Protein AF-A0A7S1ATZ1-F1 (afdb_monomer_lite)

Foldseek 3Di:
DDDDDDWWKWKWKDDPPDTDTDTDKDKADALGKDKDKDWDAFFIKMKIKGAWAAWFKWKWKWWAAPVRDIDTQDTGGRHGGPDMDMDMDGDHTTTMIMIMIHNSVGDHDMIID

Radius of gyration: 14.8 Å; chains: 1; bounding box: 27×30×45 Å

Sequence (113 aa):
RKQVSFRTTHLERVVGMEWEDAYTELSVPARAMSRLVVTLPEEVAVGWDWVLSEHTISFTAVFRDLYGNASTLSAVAEHPAGDACTGRFDVLGPGMLELMFDNSHSLLRSKTV

Structure (mmCIF, N/CA/C/O backbone):
data_AF-A0A7S1ATZ1-F1
#
_entry.id   AF-A0A7S1ATZ1-F1
#
loop_
_atom_site.group_PDB
_atom_site.id
_atom_site.type_symbol
_atom_site.label_atom_id
_atom_site.label_alt_id
_atom_site.label_comp_id
_atom_site.label_asym_id
_atom_site.label_entity_id
_atom_site.label_seq_id
_atom_site.pdbx_PDB_ins_code
_atom_site.Cartn_x
_atom_site.Cartn_y
_atom_site.Cartn_z
_atom_site.occupancy
_atom_site.B_iso_or_equiv
_atom_site.auth_seq_id
_atom_site.auth_comp_id
_atom_site.auth_asym_id
_atom_site.auth_atom_id
_atom_site.pdbx_PDB_model_num
ATOM 1 N N . ARG A 1 1 ? -5.040 -18.584 28.308 1.00 36.75 1 ARG A N 1
ATOM 2 C CA . ARG A 1 1 ? -4.934 -19.170 26.949 1.00 36.75 1 ARG A CA 1
ATOM 3 C C . ARG A 1 1 ? -4.170 -18.156 26.104 1.00 36.75 1 ARG A C 1
ATOM 5 O O . ARG A 1 1 ? -4.636 -17.032 26.022 1.00 36.75 1 ARG A O 1
ATOM 12 N N . LYS A 1 2 ? -2.962 -18.481 25.624 1.00 32.25 2 LYS A N 1
ATOM 13 C CA . LYS A 1 2 ? -2.161 -17.577 24.779 1.00 32.25 2 LYS A CA 1
ATOM 14 C C . LYS A 1 2 ? -2.730 -17.633 23.363 1.00 32.25 2 LYS A C 1
ATOM 16 O O . LYS A 1 2 ? -2.691 -18.690 22.745 1.00 32.25 2 LYS A O 1
ATOM 21 N N . GLN A 1 3 ? -3.303 -16.528 22.909 1.00 28.62 3 GLN A N 1
ATOM 22 C CA . GLN A 1 3 ? -3.752 -16.349 21.537 1.00 28.62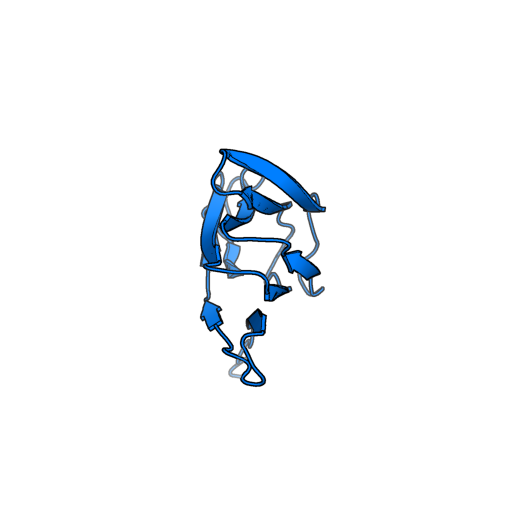 3 GLN A CA 1
ATOM 23 C C . GLN A 1 3 ? -2.568 -15.778 20.758 1.00 28.62 3 GLN A C 1
ATOM 25 O O . GLN A 1 3 ? -2.136 -14.660 21.019 1.00 28.62 3 GLN A O 1
ATOM 30 N N . VAL A 1 4 ? -1.989 -16.589 19.877 1.00 33.53 4 VAL A N 1
ATOM 31 C CA . VAL A 1 4 ? -1.013 -16.130 18.887 1.00 33.53 4 VAL A CA 1
ATOM 32 C C . VAL A 1 4 ? -1.843 -15.646 17.703 1.00 33.53 4 VAL A C 1
ATOM 34 O O . VAL A 1 4 ? -2.484 -16.458 17.041 1.00 33.53 4 VAL A O 1
ATOM 37 N N . SER A 1 5 ? -1.929 -14.331 17.501 1.00 33.88 5 SER A N 1
ATOM 38 C CA . SER A 1 5 ? -2.520 -13.760 16.290 1.00 33.88 5 SER A CA 1
ATOM 39 C C . SER A 1 5 ? -1.437 -13.658 15.227 1.00 33.88 5 SER A C 1
ATOM 41 O O . SER A 1 5 ? -0.414 -13.016 15.450 1.00 33.88 5 SER A O 1
ATOM 43 N N . PHE A 1 6 ? -1.672 -14.305 14.095 1.00 42.41 6 PHE A N 1
ATOM 44 C CA . PHE A 1 6 ? -0.804 -14.299 12.925 1.00 42.41 6 PHE A CA 1
ATOM 45 C C . PHE A 1 6 ? -1.495 -13.449 11.850 1.00 42.41 6 PHE A C 1
ATOM 47 O O . PHE A 1 6 ? -2.684 -13.663 11.604 1.00 42.41 6 PHE A O 1
ATOM 54 N N . ARG A 1 7 ? -0.811 -12.456 11.271 1.00 39.53 7 ARG A N 1
ATOM 55 C CA . ARG A 1 7 ? -1.314 -11.595 10.182 1.00 39.53 7 ARG A CA 1
ATOM 56 C C . ARG A 1 7 ? -0.180 -11.328 9.209 1.00 39.53 7 ARG A C 1
ATOM 58 O O . ARG A 1 7 ? 0.952 -11.208 9.653 1.00 39.53 7 ARG A O 1
ATOM 65 N N . THR A 1 8 ? -0.483 -11.330 7.915 1.00 39.28 8 THR A N 1
ATOM 66 C CA . THR A 1 8 ? 0.519 -11.375 6.850 1.00 39.28 8 THR A CA 1
ATOM 67 C C . THR A 1 8 ? 0.210 -10.343 5.785 1.00 39.28 8 THR A C 1
ATOM 69 O O . THR A 1 8 ? -0.889 -10.338 5.244 1.00 39.28 8 THR A O 1
ATOM 72 N N . THR A 1 9 ? 1.194 -9.496 5.498 1.00 44.41 9 THR A N 1
ATOM 73 C CA . THR A 1 9 ? 1.229 -8.659 4.301 1.00 44.41 9 THR A CA 1
ATOM 74 C C . THR A 1 9 ? 2.320 -9.225 3.394 1.00 44.41 9 THR A C 1
ATOM 76 O O . THR A 1 9 ? 3.474 -9.335 3.815 1.00 44.41 9 THR A O 1
ATOM 79 N N . HIS A 1 10 ? 1.930 -9.679 2.202 1.00 47.00 10 HIS A N 1
ATOM 80 C CA . HIS A 1 10 ? 2.765 -10.375 1.222 1.00 47.00 10 HIS A CA 1
ATOM 81 C C . HIS A 1 10 ? 2.953 -9.477 -0.003 1.00 47.00 10 HIS A C 1
ATOM 83 O O . HIS A 1 10 ? 1.975 -9.052 -0.620 1.00 47.00 10 HIS A O 1
ATOM 89 N N . LEU A 1 11 ? 4.200 -9.162 -0.344 1.00 45.25 11 LEU A N 1
ATOM 90 C CA . LEU A 1 11 ? 4.550 -8.453 -1.570 1.00 45.25 11 LEU A CA 1
ATOM 91 C C . LEU A 1 11 ? 5.346 -9.405 -2.466 1.00 45.25 11 LEU A C 1
ATOM 93 O O . LEU A 1 11 ? 6.420 -9.857 -2.074 1.00 45.25 11 LEU A O 1
ATOM 97 N N . GLU A 1 12 ? 4.822 -9.677 -3.660 1.00 49.12 12 GLU A N 1
ATOM 98 C CA . GLU A 1 12 ? 5.414 -10.595 -4.637 1.00 49.12 12 GLU A CA 1
ATOM 99 C C . GLU A 1 12 ? 6.071 -9.806 -5.773 1.00 49.12 12 GLU A C 1
ATOM 101 O O . GLU A 1 12 ? 5.438 -8.935 -6.378 1.00 49.12 12 GLU A O 1
ATOM 106 N N . ARG A 1 13 ? 7.327 -10.130 -6.099 1.00 43.75 13 ARG A N 1
ATOM 107 C CA . ARG A 1 13 ? 8.074 -9.584 -7.243 1.00 43.75 13 ARG A CA 1
ATOM 108 C C . ARG A 1 13 ? 8.579 -10.732 -8.120 1.00 43.75 13 ARG A C 1
ATOM 110 O O . ARG A 1 13 ? 9.284 -11.606 -7.627 1.00 43.75 13 ARG A O 1
ATOM 117 N N . VAL A 1 14 ? 8.266 -10.714 -9.420 1.00 44.31 14 VAL A N 1
ATOM 118 C CA . VAL A 1 14 ? 8.711 -11.746 -10.378 1.00 44.31 14 VAL A CA 1
ATOM 119 C C . VAL A 1 14 ? 9.897 -11.259 -11.215 1.00 44.31 14 VAL A C 1
ATOM 121 O O . VAL A 1 14 ? 9.713 -10.596 -12.232 1.00 44.31 14 VAL A O 1
ATOM 124 N N . VAL A 1 15 ? 11.120 -11.637 -10.842 1.00 45.72 15 VAL A N 1
ATOM 125 C CA . VAL A 1 15 ? 12.303 -11.487 -11.707 1.00 45.72 15 VAL A CA 1
ATOM 126 C C . VAL A 1 15 ? 12.810 -12.886 -12.060 1.00 45.72 15 VAL A C 1
ATOM 128 O O . VAL A 1 15 ? 13.214 -13.649 -11.192 1.00 45.72 15 VAL A O 1
ATOM 131 N N . GLY A 1 16 ? 12.757 -13.267 -13.339 1.00 38.84 16 GLY A N 1
ATOM 132 C CA . GLY A 1 16 ? 13.587 -14.359 -13.873 1.00 38.84 16 GLY A CA 1
ATOM 133 C C . GLY A 1 16 ? 13.415 -15.787 -13.319 1.00 38.84 16 GLY A C 1
ATOM 134 O O . GLY A 1 16 ? 14.294 -16.595 -13.585 1.00 38.84 16 GLY A O 1
ATOM 135 N N . MET A 1 17 ? 12.296 -16.127 -12.660 1.00 35.25 17 MET A N 1
ATOM 136 C CA . MET A 1 17 ? 11.981 -17.424 -12.001 1.00 35.25 17 MET A CA 1
ATOM 137 C C . MET A 1 17 ? 12.282 -17.527 -10.493 1.00 35.25 17 MET A C 1
ATOM 139 O O . MET A 1 17 ? 12.064 -18.599 -9.930 1.00 35.25 17 MET A O 1
ATOM 143 N N . GLU A 1 18 ? 12.663 -16.449 -9.805 1.00 32.53 18 GLU A N 1
ATOM 144 C CA . GLU A 1 18 ? 12.763 -16.447 -8.336 1.00 32.53 18 GLU A CA 1
ATOM 145 C C . GLU A 1 18 ? 11.790 -15.423 -7.727 1.00 32.53 18 GLU A C 1
ATOM 147 O O . GLU A 1 18 ? 11.761 -14.257 -8.120 1.00 32.53 18 GLU A O 1
ATOM 152 N N . TRP A 1 19 ? 10.937 -15.899 -6.813 1.00 47.81 19 TRP A N 1
ATOM 153 C CA . TRP A 1 19 ? 9.979 -15.090 -6.058 1.00 47.81 19 TRP A CA 1
ATOM 154 C C . TRP A 1 19 ? 10.714 -14.491 -4.859 1.00 47.81 19 TRP A C 1
ATOM 156 O O . TRP A 1 19 ? 11.217 -15.232 -4.014 1.00 47.81 19 TRP A O 1
ATOM 166 N N . GLU A 1 20 ? 10.823 -13.165 -4.800 1.00 50.06 20 GLU A N 1
ATOM 167 C CA . GLU A 1 20 ? 11.358 -12.481 -3.621 1.00 50.06 20 GLU A CA 1
ATOM 168 C C . GLU A 1 20 ? 10.182 -12.018 -2.754 1.00 50.06 20 GLU A C 1
ATOM 170 O O . GLU A 1 20 ? 9.553 -10.997 -3.038 1.00 50.06 20 GLU A O 1
ATOM 175 N N . ASP A 1 21 ? 9.866 -12.808 -1.727 1.00 55.84 21 ASP A N 1
ATOM 176 C CA . ASP A 1 21 ? 8.779 -12.522 -0.792 1.00 55.84 21 ASP A CA 1
ATOM 177 C C . ASP A 1 21 ? 9.242 -11.473 0.227 1.00 55.84 21 ASP A C 1
ATOM 179 O O . ASP A 1 21 ? 10.089 -11.737 1.089 1.00 55.84 21 ASP A O 1
ATOM 183 N N . ALA A 1 22 ? 8.677 -10.267 0.157 1.00 65.38 22 ALA A N 1
ATOM 184 C CA . ALA A 1 22 ? 8.923 -9.223 1.145 1.00 65.38 22 ALA A CA 1
ATOM 185 C C . ALA A 1 22 ? 7.722 -9.096 2.089 1.00 65.38 22 ALA A C 1
ATOM 187 O O . ALA A 1 22 ? 6.633 -8.677 1.697 1.00 65.38 22 ALA A O 1
ATOM 188 N N . TYR A 1 23 ? 7.940 -9.438 3.360 1.00 70.12 23 TYR A N 1
ATOM 189 C CA . TYR A 1 23 ? 6.973 -9.239 4.437 1.00 70.12 23 TYR A CA 1
ATOM 190 C C . TYR A 1 23 ? 7.275 -7.939 5.178 1.00 70.12 23 TYR A C 1
ATOM 192 O O . TYR A 1 23 ? 8.413 -7.688 5.581 1.00 70.12 23 TYR A O 1
ATOM 200 N N . THR A 1 24 ? 6.261 -7.112 5.421 1.00 81.38 24 THR A N 1
ATOM 201 C CA . THR A 1 24 ? 6.399 -5.928 6.276 1.00 81.38 24 THR A CA 1
ATOM 202 C C . THR A 1 24 ? 5.115 -5.686 7.047 1.00 81.38 24 THR A C 1
ATOM 204 O O . THR A 1 24 ? 4.050 -5.566 6.455 1.00 81.38 24 THR A O 1
ATOM 207 N N . GLU A 1 25 ? 5.239 -5.578 8.369 1.00 85.38 25 GLU A N 1
ATOM 208 C CA . GLU A 1 25 ? 4.168 -5.080 9.228 1.00 85.38 25 GLU A CA 1
ATOM 209 C C . GLU A 1 25 ? 4.211 -3.547 9.231 1.00 85.38 25 GLU A C 1
ATOM 211 O O . GLU A 1 25 ? 5.252 -2.946 9.520 1.00 85.38 25 GLU A O 1
ATOM 216 N N . LEU A 1 26 ? 3.091 -2.901 8.913 1.00 89.31 26 LEU A N 1
ATOM 217 C CA . LEU A 1 26 ? 2.987 -1.450 8.826 1.00 89.31 26 LEU A CA 1
ATOM 218 C C . LEU A 1 26 ? 1.989 -0.920 9.855 1.00 89.31 26 LEU A C 1
ATOM 220 O O . LEU A 1 26 ? 0.784 -1.166 9.793 1.00 89.31 26 LEU A O 1
ATOM 224 N N . SER A 1 27 ? 2.488 -0.106 10.787 1.00 91.38 27 SER A N 1
ATOM 225 C CA . SER A 1 27 ? 1.618 0.654 11.681 1.00 91.38 27 SER A CA 1
ATOM 226 C C . SER A 1 27 ? 1.091 1.910 10.984 1.00 91.38 27 SER A C 1
ATOM 228 O O . SER A 1 27 ? 1.850 2.704 10.420 1.00 91.38 27 SER A O 1
ATOM 230 N N . VAL A 1 28 ? -0.222 2.109 11.047 1.00 93.50 28 VAL A N 1
ATOM 231 C CA . VAL A 1 28 ? -0.934 3.264 10.496 1.00 93.50 28 VAL A CA 1
ATOM 232 C C . VAL A 1 28 ? -1.593 4.024 11.644 1.00 93.50 28 VAL A C 1
ATOM 234 O O . VAL A 1 28 ? -2.625 3.579 12.162 1.00 93.50 28 VAL A O 1
ATOM 237 N N . PRO A 1 29 ? -1.017 5.150 12.099 1.00 94.06 29 PRO A N 1
ATOM 238 C CA . PRO A 1 29 ? -1.571 5.910 13.212 1.00 94.06 29 PRO A CA 1
ATOM 239 C C . PRO A 1 29 ? -3.013 6.366 12.961 1.00 94.06 29 PRO A C 1
ATOM 241 O O . PRO A 1 29 ? -3.458 6.494 11.819 1.00 94.06 29 PRO A O 1
ATOM 244 N N . ALA A 1 30 ? -3.760 6.622 14.036 1.00 93.88 30 ALA A N 1
ATOM 245 C CA . ALA A 1 30 ? -5.050 7.302 13.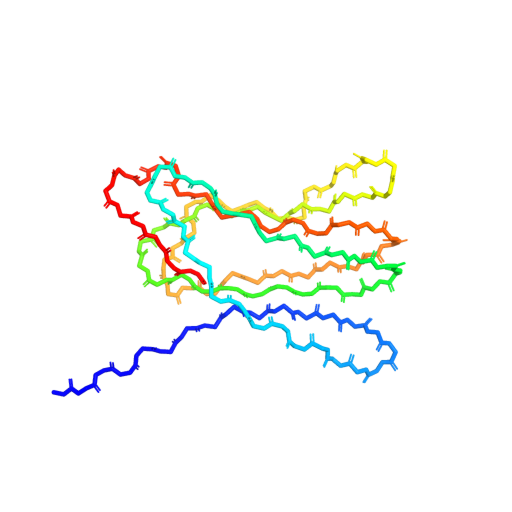929 1.00 93.88 30 ALA A CA 1
ATOM 246 C C . ALA A 1 30 ? -4.878 8.645 13.207 1.00 93.88 30 ALA A C 1
ATOM 248 O O . ALA A 1 30 ? -3.882 9.338 13.427 1.00 93.88 30 ALA A O 1
ATOM 249 N N . ARG A 1 31 ? -5.853 9.027 12.375 1.00 94.75 31 ARG A N 1
ATOM 250 C CA . ARG A 1 31 ? -5.833 10.281 11.604 1.00 94.75 31 ARG A CA 1
ATOM 251 C C . ARG A 1 31 ? -4.675 10.409 10.602 1.00 94.75 31 ARG A C 1
ATOM 253 O O . ARG A 1 31 ? -4.426 11.511 10.123 1.00 94.75 31 ARG A O 1
ATOM 260 N N . ALA A 1 32 ? -3.981 9.319 10.282 1.00 95.38 32 ALA A N 1
ATOM 261 C CA . ALA A 1 32 ? -2.804 9.340 9.423 1.00 95.38 32 ALA A CA 1
ATOM 262 C C . ALA A 1 32 ? -2.919 8.370 8.244 1.00 95.38 32 ALA A C 1
ATOM 264 O O . ALA A 1 32 ? -3.768 7.479 8.219 1.00 95.38 32 ALA A O 1
ATOM 265 N N . MET A 1 33 ? -2.010 8.552 7.290 1.00 96.00 33 MET A N 1
ATOM 266 C CA . MET A 1 33 ? -1.766 7.637 6.186 1.00 96.00 33 MET A CA 1
ATOM 267 C C . MET A 1 33 ? -0.324 7.140 6.277 1.00 96.00 33 MET A C 1
ATOM 269 O O . MET A 1 33 ? 0.592 7.936 6.500 1.00 96.00 33 MET A O 1
ATOM 273 N N . SER A 1 34 ? -0.128 5.842 6.073 1.00 94.50 34 SER A N 1
ATOM 274 C CA . SER A 1 34 ? 1.196 5.239 5.921 1.00 94.50 34 SER A CA 1
ATOM 275 C C . SER A 1 34 ? 1.367 4.767 4.485 1.00 94.50 34 SER A C 1
ATOM 277 O O . SER A 1 34 ? 0.420 4.296 3.855 1.00 94.50 34 SER A O 1
ATOM 279 N N . ARG A 1 35 ? 2.584 4.903 3.961 1.00 93.69 35 ARG A N 1
ATOM 280 C CA . ARG A 1 35 ? 2.911 4.556 2.580 1.00 93.69 35 ARG A CA 1
ATOM 281 C C . ARG A 1 35 ? 4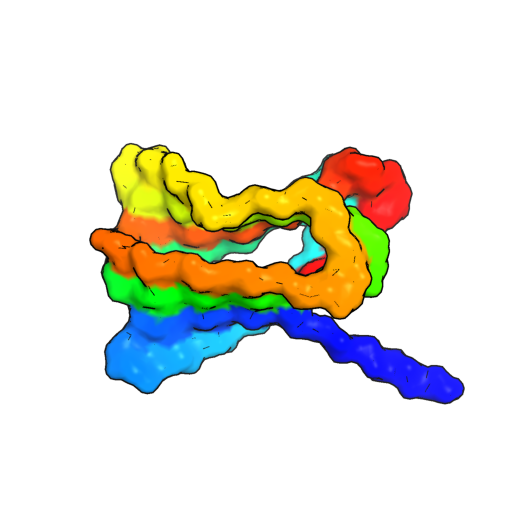.118 3.634 2.545 1.00 93.69 35 ARG A C 1
ATOM 283 O O . ARG A 1 35 ? 5.178 4.003 3.047 1.00 93.69 35 ARG A O 1
ATOM 290 N N . LEU A 1 36 ? 3.960 2.487 1.898 1.00 92.00 36 LEU A N 1
ATOM 291 C CA . LEU A 1 36 ? 5.054 1.612 1.499 1.00 92.00 36 LEU A CA 1
ATOM 292 C C . LEU A 1 36 ? 5.392 1.897 0.032 1.00 92.00 36 LEU A C 1
ATOM 294 O O . LEU A 1 36 ? 4.494 1.957 -0.806 1.00 92.00 36 LEU A O 1
ATOM 298 N N . VAL A 1 37 ? 6.672 2.117 -0.268 1.00 92.31 37 VAL A N 1
ATOM 299 C CA . VAL A 1 37 ? 7.151 2.419 -1.624 1.00 92.31 37 VAL A CA 1
ATOM 300 C C . VAL A 1 37 ? 8.103 1.321 -2.065 1.00 92.31 37 VAL A C 1
ATOM 302 O O . VAL A 1 37 ? 9.078 1.033 -1.373 1.00 92.31 37 VAL A O 1
ATOM 305 N N . VAL A 1 38 ? 7.827 0.738 -3.226 1.00 90.69 38 VAL A N 1
ATOM 306 C CA . VAL A 1 38 ? 8.613 -0.338 -3.826 1.00 90.69 38 VAL A CA 1
ATOM 307 C C . VAL A 1 38 ? 9.134 0.151 -5.169 1.00 90.69 38 VAL A C 1
ATOM 309 O O . VAL A 1 38 ? 8.355 0.470 -6.066 1.00 90.69 38 VAL A O 1
ATOM 312 N N . THR A 1 39 ? 10.454 0.223 -5.312 1.00 91.31 39 THR A N 1
ATOM 313 C CA . THR A 1 39 ? 11.089 0.572 -6.587 1.00 91.31 39 THR A CA 1
ATOM 314 C C . THR A 1 39 ? 11.121 -0.650 -7.494 1.00 91.31 39 THR A C 1
ATOM 316 O O . THR A 1 39 ? 11.619 -1.705 -7.106 1.00 91.31 39 THR A O 1
ATOM 319 N N . LEU A 1 40 ? 10.629 -0.491 -8.718 1.00 90.44 40 LEU A N 1
ATOM 320 C CA . LEU A 1 40 ? 10.584 -1.528 -9.740 1.00 90.44 40 LEU A CA 1
ATOM 321 C C . LEU A 1 40 ? 11.563 -1.135 -10.855 1.00 90.44 40 LEU A C 1
ATOM 323 O O . LEU A 1 40 ? 11.329 -0.132 -11.527 1.00 90.44 40 LEU A O 1
ATOM 327 N N . PRO A 1 41 ? 12.692 -1.844 -11.023 1.00 88.38 41 PRO A N 1
ATOM 328 C CA . PRO A 1 41 ? 13.750 -1.417 -11.941 1.00 88.38 41 PRO A CA 1
ATOM 329 C C . PRO A 1 41 ? 13.498 -1.786 -13.409 1.00 88.38 41 PRO A C 1
ATOM 331 O O . PRO A 1 41 ? 14.205 -1.288 -14.281 1.00 88.38 41 PRO A O 1
ATOM 334 N N . GLU A 1 42 ? 12.525 -2.649 -13.691 1.00 89.38 42 GLU A N 1
ATOM 335 C CA . GLU A 1 42 ? 12.242 -3.183 -15.025 1.00 89.38 42 GLU A CA 1
ATOM 336 C C . GLU A 1 42 ? 10.792 -3.677 -15.118 1.00 89.38 42 GLU A C 1
ATOM 338 O O . GLU A 1 42 ? 10.012 -3.505 -14.180 1.00 89.38 42 GLU A O 1
ATOM 343 N N . GLU A 1 43 ? 10.436 -4.279 -16.252 1.00 89.38 43 GLU A N 1
ATOM 344 C CA . GLU A 1 43 ? 9.159 -4.964 -16.449 1.00 89.38 43 GLU A CA 1
ATOM 345 C C . GLU A 1 43 ? 9.039 -6.171 -15.508 1.00 89.38 43 GLU A C 1
ATOM 347 O O . GLU A 1 43 ? 9.853 -7.093 -15.548 1.00 89.38 43 GLU A O 1
ATOM 352 N N . VAL A 1 44 ? 8.028 -6.167 -14.637 1.00 87.25 44 VAL A N 1
ATOM 353 C CA . VAL A 1 44 ? 7.852 -7.193 -13.601 1.00 87.25 44 VAL A CA 1
ATOM 354 C C . VAL A 1 44 ? 6.382 -7.356 -13.235 1.00 87.25 44 VAL A C 1
ATOM 356 O O . VAL A 1 44 ? 5.642 -6.383 -13.112 1.00 87.25 44 VAL A O 1
ATOM 359 N N . ALA A 1 45 ? 5.942 -8.592 -13.016 1.00 86.38 45 ALA A N 1
ATOM 360 C CA . ALA A 1 45 ? 4.667 -8.828 -12.352 1.00 86.38 45 ALA A CA 1
ATOM 361 C C . ALA A 1 45 ? 4.824 -8.566 -10.850 1.00 86.38 45 ALA A C 1
ATOM 363 O O . ALA A 1 45 ? 5.716 -9.131 -10.208 1.00 86.38 45 ALA A O 1
ATOM 364 N N . VAL A 1 46 ? 3.951 -7.722 -10.304 1.00 87.06 46 VAL A N 1
ATOM 365 C CA . VAL A 1 46 ? 3.881 -7.438 -8.870 1.00 87.06 46 VAL A CA 1
ATOM 366 C C . VAL A 1 46 ? 2.535 -7.856 -8.304 1.00 87.06 46 VAL A C 1
ATOM 368 O O . VAL A 1 46 ? 1.485 -7.601 -8.898 1.00 87.06 46 VAL A O 1
ATOM 371 N N . GLY A 1 47 ? 2.577 -8.501 -7.145 1.00 89.12 47 GLY A N 1
ATOM 372 C CA . GLY A 1 47 ? 1.410 -8.872 -6.356 1.00 89.12 47 GLY A CA 1
ATOM 373 C C . GLY A 1 47 ? 1.462 -8.207 -4.988 1.00 89.12 47 GLY A C 1
ATOM 374 O O . GLY A 1 47 ? 2.540 -8.011 -4.428 1.00 89.12 47 GLY A O 1
ATOM 375 N N . TRP A 1 48 ? 0.302 -7.856 -4.448 1.00 92.00 48 TRP A N 1
ATOM 376 C CA . TRP A 1 48 ? 0.164 -7.476 -3.048 1.00 92.00 48 TRP A CA 1
ATOM 377 C C . TRP A 1 48 ? -0.989 -8.242 -2.413 1.00 92.00 48 TRP A C 1
ATOM 379 O O . TRP A 1 48 ? -2.031 -8.451 -3.036 1.00 92.00 48 TRP A O 1
ATOM 389 N N . ASP A 1 49 ? -0.802 -8.606 -1.156 1.00 92.00 49 ASP A N 1
ATOM 390 C CA . ASP A 1 49 ? -1.814 -9.123 -0.244 1.00 92.00 49 ASP A CA 1
ATOM 391 C C . ASP A 1 49 ? -1.586 -8.454 1.108 1.00 92.00 49 ASP A C 1
ATOM 393 O O . ASP A 1 49 ? -0.447 -8.333 1.562 1.00 92.00 49 ASP A O 1
ATOM 397 N N . TRP A 1 50 ? -2.651 -7.996 1.745 1.00 91.00 50 TRP A N 1
ATOM 398 C CA . TRP A 1 50 ? -2.612 -7.543 3.123 1.00 91.00 50 TRP A CA 1
ATOM 399 C C . TRP A 1 50 ? -3.912 -7.898 3.830 1.00 91.00 50 TRP A C 1
ATOM 401 O O . TRP A 1 50 ? -4.994 -7.941 3.237 1.00 91.00 50 TRP A O 1
ATOM 411 N N . VAL A 1 51 ? -3.815 -8.087 5.143 1.00 90.25 51 VAL A N 1
ATOM 412 C CA . VAL A 1 51 ? -4.970 -8.338 6.000 1.00 90.25 51 VAL A CA 1
ATOM 413 C C . VAL A 1 51 ? -4.989 -7.356 7.152 1.00 90.25 51 VAL A C 1
ATOM 415 O O . VAL A 1 51 ? -4.024 -7.195 7.896 1.00 90.25 51 VAL A O 1
ATOM 418 N N . LEU A 1 52 ? -6.137 -6.715 7.345 1.00 88.88 52 LEU A N 1
ATOM 419 C CA . LEU A 1 52 ? -6.313 -5.834 8.480 1.00 88.88 52 LEU A CA 1
ATOM 420 C C . LEU A 1 52 ? -6.820 -6.585 9.699 1.00 88.88 52 LEU A C 1
ATOM 422 O O . LEU A 1 52 ? -7.720 -7.429 9.669 1.00 88.88 52 LEU A O 1
ATOM 426 N N . SER A 1 53 ? -6.244 -6.163 10.811 1.00 78.62 53 SER A N 1
ATOM 427 C CA . SER A 1 53 ? -6.522 -6.687 12.116 1.00 78.62 53 SER A CA 1
ATOM 428 C C . SER A 1 53 ? -7.920 -6.453 12.645 1.00 78.62 53 SER A C 1
ATOM 430 O O . SER A 1 53 ? -8.615 -7.357 13.110 1.00 78.62 53 SER A O 1
ATOM 432 N N . GLU A 1 54 ? -8.260 -5.178 12.678 1.00 81.25 54 GLU A N 1
ATOM 433 C CA . GLU A 1 54 ? -9.373 -4.651 13.428 1.00 81.25 54 GLU A CA 1
ATOM 434 C C . GLU A 1 54 ? -9.878 -3.404 12.704 1.00 81.25 54 GLU A C 1
ATOM 436 O O . GLU A 1 54 ? -9.102 -2.528 12.294 1.00 81.25 54 GLU A O 1
ATOM 441 N N . HIS A 1 55 ? -11.205 -3.304 12.610 1.00 86.69 55 HIS A N 1
ATOM 442 C CA . HIS A 1 55 ? -11.930 -2.202 11.967 1.00 86.69 55 HIS A CA 1
ATOM 443 C C . HIS A 1 55 ? -11.608 -2.042 10.479 1.00 86.69 55 HIS A C 1
ATOM 445 O O . HIS A 1 55 ? -11.024 -2.926 9.880 1.00 86.69 55 HIS A O 1
ATOM 451 N N . THR A 1 56 ? -12.010 -0.924 9.876 1.00 92.56 56 THR A N 1
ATOM 452 C CA . THR A 1 56 ? -11.878 -0.685 8.434 1.00 92.56 56 THR A CA 1
ATOM 453 C C . THR A 1 56 ? -10.704 0.225 8.097 1.00 92.56 56 THR A C 1
ATOM 455 O O . THR A 1 56 ? -10.455 1.172 8.841 1.00 92.56 56 THR A O 1
ATOM 458 N N . ILE A 1 57 ? -9.979 -0.008 7.005 1.00 94.44 57 ILE A N 1
ATOM 459 C CA . ILE A 1 57 ? -8.954 0.924 6.497 1.00 94.44 57 ILE A CA 1
ATOM 460 C C . ILE A 1 57 ? -9.187 1.194 5.019 1.00 94.44 57 ILE A C 1
ATOM 462 O O . ILE A 1 57 ? -9.629 0.306 4.295 1.00 94.44 57 ILE A O 1
ATOM 466 N N . SER A 1 58 ? -8.900 2.407 4.570 1.00 96.56 58 SER A N 1
ATOM 467 C CA . SER A 1 58 ? -8.896 2.692 3.140 1.00 96.56 58 SER A CA 1
ATOM 468 C C . SER A 1 58 ? -7.522 2.357 2.564 1.00 96.56 58 SER A C 1
ATOM 470 O O . SER A 1 58 ? -6.501 2.532 3.228 1.00 96.56 58 SER A O 1
ATOM 472 N N . 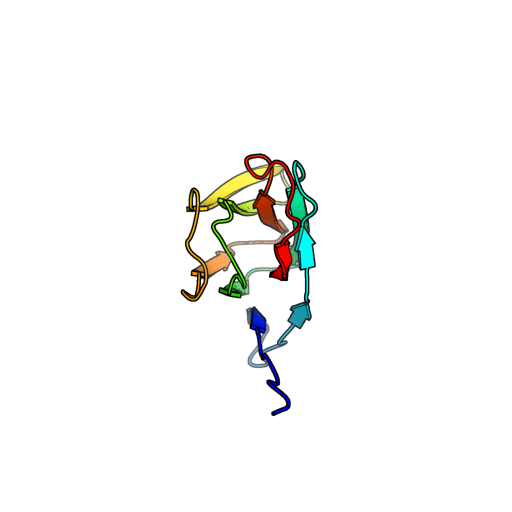PHE A 1 59 ? -7.490 1.853 1.340 1.00 96.62 59 PHE A N 1
ATOM 473 C CA . PHE A 1 59 ? -6.274 1.405 0.678 1.00 96.62 59 PHE A CA 1
ATOM 474 C C . PHE A 1 59 ? -6.240 1.884 -0.764 1.00 96.62 59 PHE A C 1
ATOM 476 O O . PHE A 1 59 ? -7.245 1.813 -1.472 1.00 96.62 59 PHE A O 1
ATOM 483 N N . THR A 1 60 ? -5.065 2.309 -1.213 1.00 97.88 60 THR A N 1
ATOM 484 C CA . THR A 1 60 ? -4.837 2.680 -2.606 1.00 97.88 60 THR A CA 1
ATOM 485 C C . THR A 1 60 ? -3.479 2.165 -3.060 1.00 97.88 60 THR A C 1
ATOM 487 O O . THR A 1 60 ? -2.461 2.469 -2.438 1.00 97.88 60 THR A O 1
ATOM 490 N N . ALA A 1 61 ? -3.459 1.444 -4.179 1.00 96.62 61 ALA A N 1
ATOM 491 C CA . ALA A 1 61 ? -2.242 1.075 -4.890 1.00 96.62 61 ALA A CA 1
ATOM 492 C C . ALA A 1 61 ? -2.064 1.996 -6.102 1.00 96.62 61 ALA A C 1
ATOM 494 O O . ALA A 1 61 ? -2.962 2.111 -6.943 1.00 96.62 61 ALA A O 1
ATOM 495 N N . VAL A 1 62 ? -0.911 2.654 -6.204 1.00 96.75 62 VAL A N 1
ATOM 496 C CA . VAL A 1 62 ? -0.574 3.559 -7.310 1.00 96.75 62 VAL A CA 1
ATOM 497 C C . VAL A 1 62 ? 0.770 3.162 -7.893 1.00 96.75 62 VAL A C 1
ATOM 499 O O . VAL A 1 62 ? 1.746 3.047 -7.162 1.00 96.75 62 VAL A O 1
ATOM 502 N N . PHE A 1 63 ? 0.842 3.012 -9.210 1.00 95.56 63 PHE A N 1
ATOM 503 C CA . PHE A 1 63 ? 2.112 2.931 -9.919 1.00 95.56 63 PHE A CA 1
ATOM 504 C C . PHE A 1 63 ? 2.475 4.302 -10.486 1.00 95.56 63 PHE A C 1
ATOM 506 O O . PHE A 1 63 ? 1.636 4.954 -11.109 1.00 95.56 63 PHE A O 1
ATOM 513 N N . ARG A 1 64 ? 3.717 4.737 -10.279 1.00 96.00 64 ARG A N 1
ATOM 514 C CA . ARG A 1 64 ? 4.301 5.912 -10.930 1.00 96.00 64 ARG A CA 1
ATOM 515 C C . ARG A 1 64 ? 5.452 5.481 -11.820 1.00 96.00 64 ARG A C 1
ATOM 517 O O . ARG A 1 64 ? 6.398 4.873 -11.327 1.00 96.00 64 ARG A O 1
ATOM 524 N N . ASP A 1 65 ? 5.386 5.813 -13.102 1.00 94.69 65 ASP A N 1
ATOM 525 C CA . ASP A 1 65 ? 6.496 5.562 -14.022 1.00 94.69 65 ASP A CA 1
ATOM 526 C C . ASP A 1 65 ? 7.653 6.562 -13.810 1.00 94.69 65 ASP A C 1
ATOM 528 O O . ASP A 1 65 ? 7.543 7.535 -13.054 1.00 94.69 65 ASP A O 1
ATOM 532 N N . LEU A 1 66 ? 8.780 6.343 -14.493 1.00 93.31 66 LEU A N 1
ATOM 533 C CA . LEU A 1 66 ? 9.935 7.254 -14.444 1.00 93.31 66 LEU A CA 1
ATOM 534 C C . LEU A 1 66 ? 9.652 8.665 -14.991 1.00 93.31 66 LEU A C 1
ATOM 536 O O . LEU A 1 66 ? 10.430 9.584 -14.732 1.00 93.31 66 LEU A O 1
ATOM 540 N N . TYR A 1 67 ? 8.567 8.851 -15.742 1.00 93.75 67 TYR A N 1
ATOM 541 C CA . TYR A 1 67 ? 8.146 10.146 -16.278 1.00 93.75 67 TYR A CA 1
ATOM 542 C C . TYR A 1 67 ? 7.219 10.900 -15.313 1.00 93.75 67 TYR A C 1
ATOM 544 O O . TYR A 1 67 ? 6.851 12.045 -15.578 1.00 93.75 67 TYR A O 1
ATOM 552 N N . GLY A 1 68 ? 6.862 10.284 -14.182 1.00 92.19 68 GLY A N 1
ATOM 553 C CA . GLY A 1 68 ? 5.970 10.840 -13.172 1.00 92.19 68 GLY A CA 1
ATOM 554 C C . GLY A 1 68 ? 4.483 10.622 -13.459 1.00 92.19 68 GLY A C 1
ATOM 555 O O . GLY A 1 68 ? 3.652 11.124 -12.695 1.00 92.19 68 GLY A O 1
ATOM 556 N N . ASN A 1 69 ? 4.119 9.872 -14.506 1.00 94.06 69 ASN A N 1
ATOM 557 C CA . ASN A 1 69 ? 2.726 9.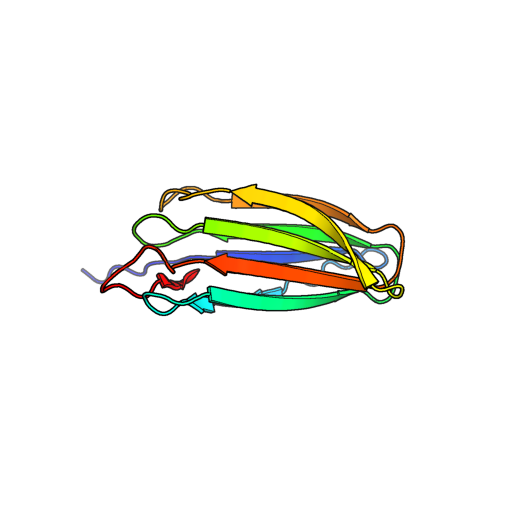519 -14.764 1.00 94.06 69 ASN A CA 1
ATOM 558 C C . ASN A 1 69 ? 2.256 8.523 -13.708 1.00 94.06 69 ASN A C 1
ATOM 560 O O . ASN A 1 69 ? 2.913 7.515 -13.455 1.00 94.06 69 ASN A O 1
ATOM 564 N N . ALA A 1 70 ? 1.103 8.799 -13.104 1.00 95.44 70 ALA A N 1
ATOM 565 C CA . ALA A 1 70 ? 0.525 7.961 -12.064 1.00 95.44 70 ALA A CA 1
ATOM 566 C C . ALA A 1 70 ? -0.686 7.187 -12.591 1.00 95.44 70 ALA A C 1
ATOM 568 O O . ALA A 1 70 ? -1.582 7.772 -13.196 1.00 95.44 70 ALA A O 1
ATOM 569 N N . SER A 1 71 ? -0.733 5.890 -12.301 1.00 94.81 71 SER A N 1
ATOM 570 C CA . SER A 1 71 ? -1.868 5.010 -12.574 1.00 94.81 71 SER A CA 1
ATOM 571 C C . SER A 1 71 ? -2.371 4.403 -11.270 1.00 94.81 71 SER A C 1
ATOM 573 O O . SER A 1 71 ? -1.621 3.738 -10.556 1.00 94.81 71 SER A O 1
ATOM 575 N N . THR A 1 72 ? -3.644 4.627 -10.947 1.00 96.44 72 THR A N 1
ATOM 576 C CA . THR A 1 72 ? -4.296 3.955 -9.817 1.00 96.44 72 THR A CA 1
ATOM 577 C C . THR A 1 72 ? -4.627 2.525 -10.217 1.00 96.44 72 THR A C 1
ATOM 579 O O . THR A 1 72 ? -5.413 2.303 -11.134 1.00 96.44 72 THR A O 1
ATOM 582 N N . LEU A 1 73 ? -4.022 1.566 -9.524 1.00 94.81 73 LEU A N 1
ATOM 583 C CA . LEU A 1 73 ? -4.189 0.138 -9.787 1.00 94.81 73 LEU A CA 1
ATOM 584 C C . LEU A 1 73 ? -5.346 -0.452 -8.979 1.00 94.81 73 LEU A C 1
ATOM 586 O O . LEU A 1 73 ? -6.063 -1.328 -9.449 1.00 94.81 73 LEU A O 1
ATOM 590 N N . SER A 1 74 ? -5.520 0.035 -7.750 1.00 95.69 74 SER A N 1
ATOM 591 C CA . SER A 1 74 ? -6.609 -0.352 -6.859 1.00 95.69 74 SER A CA 1
ATOM 592 C C . SER A 1 74 ? -6.936 0.797 -5.916 1.00 95.69 74 SER A C 1
ATOM 594 O O . SER A 1 74 ? -6.044 1.539 -5.499 1.00 95.69 74 SER A O 1
ATOM 596 N N . ALA A 1 75 ? -8.216 0.939 -5.589 1.00 96.50 75 ALA A N 1
ATOM 597 C CA . ALA A 1 75 ? -8.713 1.870 -4.592 1.00 96.50 75 ALA A CA 1
ATOM 598 C C . ALA A 1 75 ? -9.876 1.204 -3.853 1.00 96.50 75 ALA A C 1
ATOM 600 O O . ALA A 1 75 ? -10.899 0.877 -4.455 1.00 96.50 75 ALA A O 1
ATOM 601 N N . VAL A 1 76 ? -9.709 0.998 -2.551 1.00 95.50 76 VAL A N 1
ATOM 602 C CA . VAL A 1 76 ? -10.699 0.370 -1.678 1.00 95.50 76 VAL A CA 1
ATOM 603 C C . VAL A 1 76 ? -10.988 1.322 -0.531 1.00 95.50 76 VAL A C 1
ATOM 605 O O . VAL A 1 76 ? -10.092 1.698 0.223 1.00 95.50 76 VAL A O 1
ATOM 608 N N . ALA A 1 77 ? -12.247 1.728 -0.401 1.00 94.50 77 ALA A N 1
ATOM 609 C CA . ALA A 1 77 ? -12.695 2.549 0.714 1.00 94.50 77 ALA A CA 1
ATOM 610 C C . ALA A 1 77 ? -13.147 1.649 1.867 1.00 94.50 77 ALA A C 1
ATOM 612 O O . ALA A 1 77 ? -13.931 0.729 1.650 1.00 94.50 77 ALA A O 1
ATOM 613 N N . GLU A 1 78 ? -12.670 1.938 3.080 1.00 91.62 78 GLU A N 1
ATOM 614 C CA . GLU A 1 78 ? -13.119 1.285 4.317 1.00 91.62 78 GLU A CA 1
ATOM 615 C C . GLU A 1 78 ? -13.161 -0.260 4.256 1.0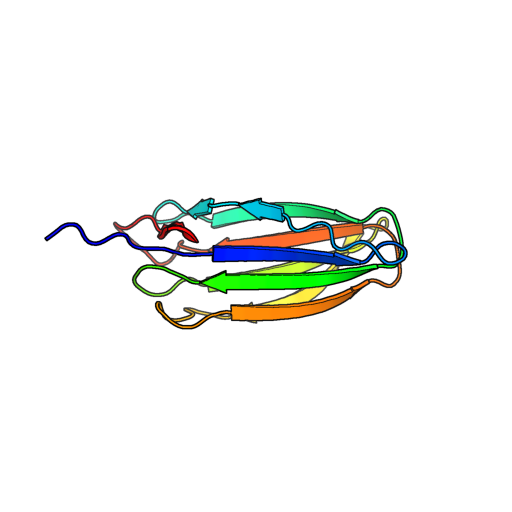0 91.62 78 GLU A C 1
ATOM 617 O O . GLU A 1 78 ? -14.111 -0.888 4.723 1.00 91.62 78 GLU A O 1
ATOM 622 N N . HIS A 1 79 ? -12.108 -0.888 3.726 1.00 91.81 79 HIS A N 1
ATOM 623 C CA . HIS A 1 79 ? -11.981 -2.347 3.649 1.00 91.81 79 HIS A CA 1
ATOM 624 C C . HIS A 1 79 ? -12.097 -2.991 5.042 1.00 91.81 79 HIS A C 1
ATOM 626 O O . HIS A 1 79 ? -11.383 -2.552 5.954 1.00 91.81 79 HIS A O 1
ATOM 632 N N . PRO A 1 80 ? -12.964 -4.001 5.242 1.00 90.19 80 PRO A N 1
ATOM 633 C CA . PRO A 1 80 ? -13.210 -4.604 6.549 1.00 90.19 80 PRO A CA 1
ATOM 634 C C . PRO A 1 80 ? -12.021 -5.419 7.074 1.00 90.19 80 PRO A C 1
ATOM 636 O O . PRO A 1 80 ? -11.208 -5.953 6.327 1.00 90.19 80 PRO A O 1
ATOM 639 N N . ALA A 1 81 ? -11.934 -5.540 8.401 1.00 89.62 81 ALA A N 1
ATOM 640 C CA . ALA A 1 81 ? -10.978 -6.437 9.043 1.00 89.62 81 ALA A CA 1
ATOM 641 C C . ALA A 1 81 ? -11.349 -7.908 8.828 1.00 89.62 81 ALA A C 1
ATOM 643 O O . ALA A 1 81 ? -12.527 -8.261 8.822 1.00 89.62 81 ALA A O 1
ATOM 644 N N . GLY A 1 82 ? -10.331 -8.765 8.768 1.00 84.94 82 GLY A N 1
ATOM 645 C CA . GLY A 1 82 ? -10.489 -10.215 8.628 1.00 84.94 82 GLY A CA 1
ATOM 646 C C . GLY A 1 82 ? -10.547 -10.720 7.187 1.00 84.94 82 GLY A C 1
ATOM 647 O O . GLY A 1 82 ? -10.266 -11.897 6.979 1.00 84.94 82 GLY A O 1
ATOM 648 N N . ASP A 1 83 ? -10.808 -9.842 6.217 1.00 87.44 83 ASP A N 1
ATOM 649 C CA . ASP A 1 83 ? -10.765 -10.174 4.793 1.00 87.44 83 ASP A CA 1
ATOM 650 C C . ASP A 1 83 ? -9.433 -9.718 4.187 1.00 87.44 83 ASP A C 1
ATOM 652 O O . ASP A 1 83 ? -9.001 -8.580 4.393 1.00 87.44 83 ASP A O 1
ATOM 656 N N . ALA A 1 84 ? -8.779 -10.602 3.435 1.00 88.88 84 ALA A N 1
ATOM 657 C CA . ALA A 1 84 ? -7.573 -10.264 2.688 1.00 88.88 84 ALA A CA 1
ATOM 658 C C . ALA A 1 84 ? -7.912 -9.327 1.519 1.00 88.88 84 ALA A C 1
ATOM 660 O O . ALA A 1 84 ? -8.923 -9.507 0.833 1.00 88.88 84 ALA A O 1
ATOM 661 N N . CYS A 1 85 ? -7.068 -8.327 1.284 1.00 91.38 85 CYS A N 1
ATOM 662 C CA . CYS A 1 85 ? -7.143 -7.473 0.109 1.00 91.38 85 CYS A CA 1
ATOM 663 C C . CYS A 1 85 ? -5.952 -7.774 -0.795 1.00 91.38 85 CYS A C 1
ATOM 665 O O . CYS A 1 85 ? -4.814 -7.410 -0.498 1.00 91.38 85 CYS A O 1
ATOM 667 N N . THR A 1 86 ? -6.237 -8.423 -1.919 1.00 93.62 86 THR A N 1
ATOM 668 C CA . THR A 1 86 ? -5.222 -8.839 -2.884 1.00 93.62 86 THR A CA 1
ATOM 669 C C . THR A 1 86 ? -5.311 -8.031 -4.169 1.00 93.62 86 THR A C 1
ATOM 671 O O . THR A 1 86 ? -6.403 -7.672 -4.615 1.00 93.62 86 THR A O 1
ATOM 674 N N . GLY A 1 87 ? -4.184 -7.825 -4.833 1.00 91.62 87 GLY A N 1
ATOM 675 C CA . GLY A 1 87 ? -4.149 -7.317 -6.195 1.00 91.62 87 GLY A CA 1
ATOM 676 C C . GLY A 1 87 ? -2.882 -7.737 -6.918 1.00 91.62 87 GLY A C 1
ATOM 677 O O . GLY A 1 87 ? -1.892 -8.133 -6.310 1.00 91.62 87 GLY A O 1
ATOM 678 N N . ARG A 1 88 ? -2.941 -7.676 -8.245 1.00 91.44 88 ARG A N 1
ATOM 679 C CA . ARG A 1 88 ? -1.827 -8.005 -9.125 1.00 91.44 88 ARG A CA 1
ATOM 680 C C . ARG A 1 88 ? -1.772 -6.994 -10.251 1.00 91.44 88 ARG A C 1
ATOM 682 O O . ARG A 1 88 ? -2.811 -6.563 -10.751 1.00 91.44 88 ARG A O 1
ATOM 689 N N . PHE A 1 89 ? -0.564 -6.643 -10.656 1.00 89.88 89 PHE A N 1
ATOM 690 C CA . PHE A 1 89 ? -0.326 -5.743 -11.765 1.00 89.88 89 PHE A CA 1
ATOM 691 C C . PHE A 1 89 ? 0.929 -6.161 -12.526 1.00 89.88 89 PHE A C 1
ATOM 693 O O . PHE A 1 89 ? 1.977 -6.391 -11.927 1.00 89.88 89 PHE A O 1
ATOM 700 N N . ASP A 1 90 ? 0.816 -6.256 -13.847 1.00 89.06 90 ASP A N 1
ATOM 701 C CA . ASP A 1 90 ? 1.961 -6.499 -14.718 1.00 89.06 90 ASP A CA 1
ATOM 702 C C . ASP A 1 90 ? 2.543 -5.143 -15.132 1.00 89.06 90 ASP A C 1
ATOM 704 O O . ASP A 1 90 ? 1.915 -4.352 -15.841 1.00 89.06 90 ASP A O 1
ATOM 708 N N . VAL A 1 91 ? 3.729 -4.841 -14.614 1.00 84.81 91 VAL A N 1
ATOM 709 C CA . VAL A 1 91 ? 4.378 -3.542 -14.766 1.00 84.81 91 VAL A CA 1
ATOM 710 C C . VAL A 1 91 ? 5.096 -3.510 -16.108 1.00 84.81 91 VAL A C 1
ATOM 712 O O . VAL A 1 91 ? 5.951 -4.348 -16.379 1.00 84.81 91 VAL A O 1
ATOM 715 N N . LEU A 1 92 ? 4.760 -2.516 -16.931 1.00 81.06 92 LEU A N 1
ATOM 716 C CA . LEU A 1 92 ? 5.260 -2.373 -18.305 1.00 81.06 92 LEU A CA 1
ATOM 717 C C . LEU A 1 92 ? 6.598 -1.621 -18.408 1.00 81.06 92 LEU A C 1
ATOM 719 O O . LEU A 1 92 ? 7.044 -1.307 -19.507 1.00 81.06 92 LEU A O 1
ATOM 723 N N . GLY A 1 93 ? 7.225 -1.280 -17.284 1.00 88.88 93 GLY A N 1
ATOM 724 C CA . GLY A 1 93 ? 8.512 -0.594 -17.274 1.00 88.88 93 GLY A CA 1
ATOM 725 C C . GLY A 1 93 ? 8.909 -0.079 -15.891 1.00 88.88 93 GLY A C 1
ATOM 726 O O . GLY A 1 93 ? 8.131 -0.167 -14.945 1.00 88.88 93 GLY A O 1
ATOM 727 N N . PRO A 1 94 ? 10.117 0.484 -15.750 1.00 93.50 94 PRO A N 1
ATOM 728 C CA . PRO A 1 94 ? 10.620 0.947 -14.464 1.00 93.50 94 PRO A CA 1
ATOM 729 C C . PRO A 1 94 ? 9.735 2.026 -13.824 1.00 93.50 94 PRO A C 1
ATOM 731 O O . PRO A 1 94 ? 9.163 2.885 -14.502 1.00 93.50 94 PRO A O 1
ATOM 734 N N . GLY A 1 95 ? 9.668 2.019 -12.496 1.00 95.00 95 GLY A N 1
ATOM 735 C CA . GLY A 1 95 ? 8.867 2.969 -11.735 1.00 95.00 95 GLY A CA 1
ATOM 736 C C . GLY A 1 95 ? 8.818 2.670 -10.241 1.00 95.00 95 GLY A C 1
ATOM 737 O O . GLY A 1 95 ? 9.689 2.003 -9.682 1.00 95.00 95 GLY A O 1
ATOM 738 N N . MET A 1 96 ? 7.788 3.188 -9.583 1.00 94.56 96 MET A N 1
ATOM 739 C CA . MET A 1 96 ? 7.533 3.002 -8.159 1.00 94.56 96 MET A CA 1
ATOM 740 C C . MET A 1 96 ? 6.095 2.546 -7.941 1.00 94.56 96 MET A C 1
ATOM 742 O O . MET A 1 96 ? 5.158 3.179 -8.425 1.00 94.56 96 MET A O 1
ATOM 746 N N . LEU A 1 97 ? 5.922 1.474 -7.175 1.00 94.06 97 LEU A N 1
ATOM 747 C CA . LEU A 1 97 ? 4.635 1.076 -6.625 1.00 94.06 97 LEU A CA 1
ATOM 748 C C . LEU A 1 97 ? 4.486 1.686 -5.228 1.00 94.06 97 LEU A C 1
ATOM 750 O O . LEU A 1 97 ? 5.300 1.442 -4.340 1.00 94.06 97 LEU A O 1
ATOM 754 N N . GLU A 1 98 ? 3.438 2.475 -5.033 1.00 95.00 98 GLU A N 1
ATOM 755 C CA . GLU A 1 98 ? 3.045 3.050 -3.752 1.00 95.00 98 GLU A CA 1
ATOM 756 C C . GLU A 1 98 ? 1.811 2.312 -3.225 1.00 95.00 98 GLU A C 1
ATOM 758 O O . GLU A 1 98 ? 0.739 2.366 -3.831 1.00 95.00 98 GLU A O 1
ATOM 763 N N . LEU A 1 99 ? 1.957 1.648 -2.080 1.00 95.31 99 LEU A N 1
ATOM 764 C CA . LEU A 1 99 ? 0.862 1.042 -1.328 1.00 95.31 99 LEU A CA 1
ATOM 765 C C . LEU A 1 99 ? 0.519 1.968 -0.160 1.00 95.31 99 LEU A C 1
ATOM 767 O O . LEU A 1 99 ? 1.310 2.138 0.771 1.00 95.31 99 LEU A O 1
ATOM 771 N N . MET A 1 100 ? -0.636 2.620 -0.242 1.00 96.44 100 MET A N 1
ATOM 772 C CA . MET A 1 100 ? -1.073 3.629 0.718 1.00 96.44 100 MET A CA 1
ATOM 773 C C . MET A 1 100 ? -2.212 3.090 1.566 1.00 96.44 100 MET A C 1
ATOM 775 O O . MET A 1 100 ? -3.236 2.660 1.041 1.00 96.44 100 MET A O 1
ATOM 779 N N . PHE A 1 101 ? -2.040 3.179 2.877 1.00 95.94 101 PHE A N 1
ATOM 780 C CA . PHE A 1 101 ? -3.010 2.764 3.876 1.00 95.94 101 PHE A CA 1
ATOM 781 C C . PHE A 1 101 ? -3.486 3.992 4.637 1.00 95.94 101 PHE A C 1
ATOM 783 O O . PHE A 1 101 ? -2.699 4.647 5.322 1.00 95.94 101 PHE A O 1
ATOM 790 N N . ASP A 1 102 ? -4.766 4.317 4.501 1.00 96.38 102 ASP A N 1
ATOM 791 C CA . ASP A 1 102 ? -5.371 5.538 5.014 1.00 96.38 102 ASP A CA 1
ATOM 792 C C . ASP A 1 102 ? -6.315 5.239 6.184 1.00 96.38 102 ASP A C 1
ATOM 794 O O . ASP A 1 102 ? -7.331 4.546 6.064 1.00 96.38 102 ASP A O 1
ATOM 798 N N . ASN A 1 103 ? -5.945 5.786 7.338 1.00 95.38 103 ASN A N 1
ATOM 799 C CA . ASN A 1 103 ? -6.663 5.701 8.599 1.00 95.38 103 ASN A CA 1
ATOM 800 C C . ASN A 1 103 ? -7.146 7.089 9.074 1.00 95.38 103 ASN A C 1
ATOM 802 O O . ASN A 1 103 ? -7.378 7.316 10.268 1.00 95.38 103 ASN A O 1
ATOM 806 N N . SER A 1 104 ? -7.281 8.045 8.151 1.00 93.12 104 SER A N 1
ATOM 807 C CA . SER A 1 104 ? -7.694 9.427 8.418 1.00 93.12 104 SER A CA 1
ATOM 808 C C . SER A 1 104 ? -9.093 9.533 9.038 1.00 93.12 104 SER A C 1
ATOM 810 O O . SER A 1 104 ? -9.352 10.441 9.840 1.00 93.12 104 SER A O 1
ATOM 812 N N . HIS A 1 105 ? -9.985 8.578 8.757 1.00 88.88 105 HIS A N 1
ATOM 813 C CA . HIS A 1 105 ? -11.327 8.494 9.342 1.00 88.88 105 HIS A CA 1
ATOM 814 C C . HIS A 1 105 ? -11.333 7.998 10.796 1.00 88.88 105 HIS A C 1
ATOM 816 O O . HIS A 1 105 ? -12.277 8.287 11.532 1.00 88.88 105 HIS A O 1
ATOM 822 N N . SER A 1 106 ? -10.282 7.310 11.259 1.00 87.12 106 SER A N 1
ATOM 823 C CA . SER A 1 106 ? -10.204 6.814 12.638 1.00 87.12 106 SER A CA 1
ATOM 824 C C . SER A 1 106 ? -9.753 7.899 13.607 1.00 87.12 106 SER A C 1
ATOM 826 O O . SER A 1 106 ? -8.642 8.420 13.534 1.00 87.12 106 SER A O 1
ATOM 828 N N . LEU A 1 107 ? -10.617 8.201 14.573 1.00 85.19 107 LEU A N 1
ATOM 829 C CA . LEU A 1 107 ? -10.392 9.225 15.592 1.00 85.19 107 LEU A CA 1
ATOM 830 C C . LEU A 1 107 ? -9.351 8.846 16.653 1.00 85.19 107 LEU A C 1
ATOM 832 O O . LEU A 1 107 ? -8.630 9.718 17.124 1.00 85.19 107 LEU A O 1
ATOM 836 N N . LEU A 1 108 ? -9.321 7.580 17.074 1.00 86.94 108 LEU A N 1
ATOM 837 C CA . LEU A 1 108 ? -8.633 7.164 18.308 1.00 86.94 108 LEU A CA 1
ATOM 838 C C . LEU A 1 108 ? -7.759 5.919 18.144 1.00 86.94 108 LEU A C 1
ATOM 840 O O . LEU A 1 108 ? -7.039 5.561 19.071 1.00 86.94 108 LEU A O 1
ATOM 844 N N . ARG A 1 109 ? -7.858 5.214 17.012 1.00 87.69 109 ARG A N 1
ATOM 845 C CA . ARG A 1 109 ? -7.263 3.882 16.858 1.00 87.69 109 ARG A CA 1
ATOM 846 C C . ARG A 1 109 ? -6.260 3.870 15.723 1.00 87.69 109 ARG A C 1
ATOM 848 O O . ARG A 1 109 ? -6.636 4.124 14.577 1.00 87.69 109 ARG A O 1
ATOM 855 N N . SER A 1 110 ? -5.019 3.543 16.055 1.00 90.38 110 SER A N 1
ATOM 856 C CA . SER A 1 110 ? -4.022 3.109 15.082 1.00 90.38 110 SER A CA 1
ATOM 857 C C . SER A 1 110 ? -4.370 1.715 14.563 1.00 90.38 110 SER A C 1
ATOM 859 O O . SER A 1 110 ? -5.126 0.974 15.196 1.00 90.38 110 SER A O 1
ATOM 861 N N . LYS A 1 111 ? -3.828 1.367 13.404 1.00 89.50 111 LYS A N 1
ATOM 862 C CA . LYS A 1 111 ? -4.022 0.083 12.736 1.00 89.50 111 LYS A CA 1
ATOM 863 C C . LYS A 1 111 ? -2.682 -0.557 12.444 1.00 89.50 111 LYS A C 1
ATOM 865 O O . LYS A 1 111 ? -1.679 0.142 12.342 1.00 89.50 111 LYS A O 1
ATOM 870 N N . THR A 1 112 ? -2.708 -1.868 12.277 1.00 88.94 112 THR A N 1
ATOM 871 C CA . THR A 1 112 ? -1.567 -2.642 11.805 1.00 88.94 112 THR A CA 1
ATOM 872 C C . THR A 1 112 ? -2.050 -3.522 10.668 1.00 88.94 112 THR A C 1
ATOM 874 O O . THR A 1 112 ? -3.016 -4.281 10.854 1.00 88.94 112 THR A O 1
ATOM 877 N N . VAL A 1 113 ? -1.406 -3.347 9.518 1.00 85.38 113 VAL A N 1
ATOM 878 C CA . VAL A 1 113 ? -1.559 -4.143 8.297 1.00 85.38 113 VAL A CA 1
ATOM 879 C C . VAL A 1 113 ? -0.279 -4.928 8.056 1.00 85.38 113 VAL A C 1
ATOM 881 O O . VAL A 1 113 ? 0.801 -4.402 8.407 1.00 85.38 113 VAL A O 1
#

pLDDT: mean 81.72, std 20.15, range [28.62, 97.88]

Secondary structure (DSSP, 8-state):
---------EEEEEETTEE--EE---EE-TT-EEEEEEEE-SSEEEEEEEE-SSS-EEEEEEEEETT--EEEEEEEEEEPTTSEEEEEEEE-SSEEEEEEEE-TT-SS--EE-

Organism: Noctiluca scintillans (NCBI:txid2966)

InterPro domains:
  IPR036598 GOLD domain superfamily [SSF101576] (20-113)